Protein AF-A0A520IFB1-F1 (afdb_monomer)

Radius of gyration: 11.49 Å; Cα contacts (8 Å, |Δi|>4): 95; chains: 1; bounding box: 26×24×26 Å

Nearest PDB structures (foldseek):
  2v81-assembly1_A  TM=9.338E-01  e=1.092E-02  Escherichia coli
  4qcc-assembly1_A  TM=9.254E-01  e=1.092E-02  Escherichia coli
  9dne-assembly1_I  TM=7.362E-01  e=5.495E-02  synthetic construct
  8szz-assembly1_J  TM=7.291E-01  e=6.725E-02  Thermotoga maritima
  1ipa-assembly1_A  TM=6.473E-01  e=3.123E+00  Thermus thermophilus

Foldseek 3Di:
DDPVVLVVVQCVQPVDEAEPPPDALVCLVVVLVVVLVVRHAHYEYEPPYDCSVSSVVPPDPVNVVRHDYYYD

Structure (mmCIF, N/CA/C/O backbone):
data_AF-A0A520IFB1-F1
#
_entry.id   AF-A0A520IFB1-F1
#
loop_
_atom_site.group_PDB
_atom_site.id
_atom_site.type_symbol
_atom_site.label_atom_id
_atom_site.label_alt_id
_atom_site.label_comp_id
_atom_site.label_asym_id
_atom_site.label_entity_id
_atom_site.label_seq_id
_atom_site.pdbx_PDB_ins_code
_atom_site.Cartn_x
_atom_site.Cartn_y
_atom_site.Cartn_z
_atom_site.occupancy
_atom_site.B_iso_or_equiv
_atom_site.auth_seq_id
_atom_site.auth_comp_id
_atom_site.auth_asym_id
_atom_site.auth_atom_id
_atom_site.pdbx_PDB_model_num
ATOM 1 N N . MET A 1 1 ? -6.555 19.172 4.470 1.00 54.97 1 MET A N 1
ATOM 2 C CA . MET A 1 1 ? -6.190 18.042 5.353 1.00 54.97 1 MET A CA 1
ATOM 3 C C . MET A 1 1 ? -4.683 18.032 5.492 1.00 54.97 1 MET A C 1
ATOM 5 O O . MET A 1 1 ? -4.009 18.274 4.500 1.00 54.97 1 MET A O 1
ATOM 9 N N . THR A 1 2 ? -4.154 17.827 6.695 1.00 71.00 2 THR A N 1
ATOM 10 C CA . THR A 1 2 ? -2.714 17.598 6.875 1.00 71.00 2 THR A CA 1
ATOM 11 C C . THR A 1 2 ? -2.378 16.167 6.448 1.00 71.00 2 THR A C 1
ATOM 13 O O . THR A 1 2 ? -3.232 15.285 6.541 1.00 71.00 2 THR A O 1
ATOM 16 N N . ASN A 1 3 ? -1.138 15.910 6.021 1.00 74.69 3 ASN A N 1
ATOM 17 C CA . ASN A 1 3 ? -0.688 14.551 5.676 1.00 74.69 3 ASN A CA 1
ATOM 18 C C . ASN A 1 3 ? -0.865 13.565 6.844 1.00 74.69 3 ASN A C 1
ATOM 20 O O . ASN A 1 3 ? -1.106 12.385 6.625 1.00 74.69 3 ASN A O 1
ATOM 24 N N . ARG A 1 4 ? -0.809 14.060 8.087 1.00 80.25 4 ARG A N 1
ATOM 25 C CA . ARG A 1 4 ? -1.039 13.255 9.288 1.00 80.25 4 ARG A CA 1
ATOM 26 C C . ARG A 1 4 ? -2.490 12.803 9.443 1.00 80.25 4 ARG A C 1
ATOM 28 O O . ARG A 1 4 ? -2.717 11.635 9.710 1.00 80.25 4 ARG A O 1
ATOM 35 N N . GLN A 1 5 ? -3.455 13.696 9.217 1.00 83.56 5 GLN A N 1
ATOM 36 C CA . GLN A 1 5 ? -4.875 13.346 9.308 1.00 83.56 5 GLN A CA 1
ATOM 37 C C . GLN A 1 5 ? -5.239 12.242 8.306 1.00 83.56 5 GLN A C 1
ATOM 39 O O . GLN A 1 5 ? -5.900 11.275 8.659 1.00 83.56 5 GLN A O 1
ATOM 44 N N . ALA A 1 6 ? -4.754 12.366 7.067 1.00 80.56 6 ALA A N 1
ATOM 45 C CA . ALA A 1 6 ? -4.978 11.354 6.045 1.00 80.56 6 ALA A CA 1
ATOM 46 C C . ALA A 1 6 ? -4.350 10.003 6.434 1.00 80.56 6 ALA A C 1
ATOM 48 O O . ALA A 1 6 ? -4.952 8.961 6.176 1.00 80.56 6 ALA A O 1
ATOM 49 N N . PHE A 1 7 ? -3.171 10.019 7.074 1.00 84.81 7 PHE A N 1
ATOM 50 C CA . PHE A 1 7 ? -2.505 8.801 7.542 1.00 84.81 7 PHE A CA 1
ATOM 51 C C . PHE A 1 7 ? -3.315 8.125 8.640 1.00 84.81 7 PHE A C 1
ATOM 53 O O . PHE A 1 7 ? -3.581 6.931 8.539 1.00 84.81 7 PHE A O 1
ATOM 60 N N . ASP A 1 8 ? -3.752 8.888 9.640 1.00 87.94 8 ASP A N 1
ATOM 61 C CA . ASP A 1 8 ? -4.556 8.368 10.744 1.00 87.94 8 ASP A CA 1
ATOM 62 C C . ASP A 1 8 ? -5.870 7.750 10.213 1.00 87.94 8 ASP A C 1
ATOM 64 O O . ASP A 1 8 ? -6.229 6.635 10.597 1.00 87.94 8 ASP A O 1
ATOM 68 N N . ASP A 1 9 ? -6.534 8.401 9.248 1.00 88.00 9 ASP A N 1
ATOM 69 C CA . ASP A 1 9 ? -7.756 7.895 8.603 1.00 88.00 9 ASP A CA 1
ATOM 70 C C . ASP A 1 9 ? -7.510 6.624 7.767 1.00 88.00 9 ASP A C 1
ATOM 72 O O . ASP A 1 9 ? -8.345 5.714 7.733 1.00 88.00 9 ASP A O 1
ATOM 76 N N . ALA A 1 10 ? -6.381 6.552 7.057 1.00 86.19 10 ALA A N 1
ATOM 77 C CA . ALA A 1 10 ? -6.004 5.386 6.264 1.00 86.19 10 ALA A CA 1
ATOM 78 C C . ALA A 1 10 ? -5.623 4.200 7.161 1.00 86.19 10 ALA A C 1
ATOM 80 O O . ALA A 1 10 ? -6.077 3.081 6.912 1.00 86.19 10 ALA A O 1
ATOM 81 N N . PHE A 1 11 ? -4.860 4.454 8.224 1.00 88.25 11 PHE A N 1
ATOM 82 C CA . PHE A 1 11 ? -4.396 3.451 9.179 1.00 88.25 11 PHE A CA 1
ATOM 83 C C . PHE A 1 11 ? -5.549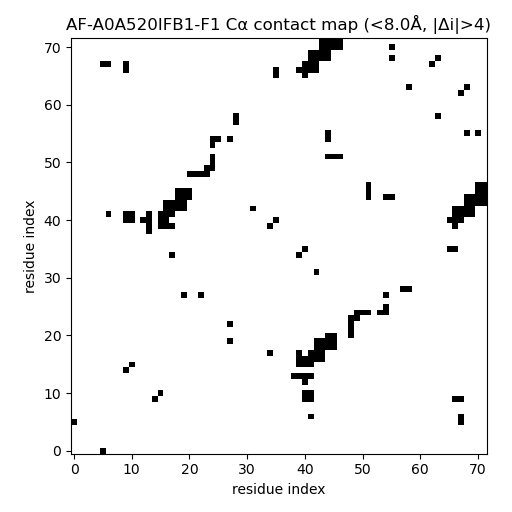 2.892 10.019 1.00 88.25 11 PHE A C 1
ATOM 85 O O . PHE A 1 11 ? -5.601 1.692 10.279 1.00 88.25 11 PHE A O 1
ATOM 92 N N . ALA A 1 12 ? -6.531 3.728 10.373 1.00 91.06 12 ALA A N 1
ATOM 93 C CA . ALA A 1 12 ? -7.754 3.280 11.037 1.00 91.06 12 ALA A CA 1
ATOM 94 C C . ALA A 1 12 ? -8.581 2.302 10.177 1.00 91.06 12 ALA A C 1
ATOM 96 O O . ALA A 1 12 ? -9.257 1.432 10.722 1.00 91.06 12 ALA A O 1
ATOM 97 N N . LYS A 1 13 ? -8.532 2.425 8.841 1.00 89.50 13 LYS A N 1
ATOM 98 C CA . LYS A 1 13 ? -9.230 1.520 7.906 1.00 89.50 13 LYS A CA 1
ATOM 99 C C . LYS A 1 13 ? -8.473 0.217 7.668 1.00 89.50 13 LYS A C 1
ATOM 101 O O . LYS A 1 13 ? -9.094 -0.837 7.575 1.00 89.50 13 LYS A O 1
ATOM 106 N N . CYS A 1 14 ? -7.153 0.299 7.533 1.00 90.44 14 CYS A N 1
ATOM 107 C CA . CYS A 1 14 ? -6.277 -0.849 7.349 1.00 90.44 14 CYS A CA 1
ATOM 108 C C . CYS A 1 14 ? -4.944 -0.552 8.051 1.00 90.44 14 CYS A C 1
ATOM 110 O O . CYS A 1 14 ? -4.158 0.245 7.533 1.00 90.44 14 CYS A O 1
ATOM 112 N N . PRO A 1 15 ? -4.665 -1.164 9.219 1.00 91.88 15 PRO A N 1
ATOM 113 C CA . PRO A 1 15 ? -3.459 -0.893 10.003 1.00 91.88 15 PRO A CA 1
ATOM 114 C C . PRO A 1 15 ? -2.230 -1.620 9.426 1.00 91.88 15 PRO A C 1
ATOM 116 O O . PRO A 1 15 ? -1.415 -2.178 10.158 1.00 91.88 15 PRO A O 1
ATOM 119 N N . LEU A 1 16 ? -2.122 -1.662 8.096 1.00 91.38 16 LEU A N 1
ATOM 120 C CA . LEU A 1 16 ? -1.055 -2.304 7.340 1.00 91.38 16 LEU A CA 1
ATOM 121 C C . LEU A 1 16 ? -0.509 -1.330 6.296 1.00 91.38 16 LEU A C 1
ATOM 123 O O . LEU A 1 16 ? -1.258 -0.594 5.654 1.00 91.38 16 LEU A O 1
ATOM 127 N N . ILE A 1 17 ? 0.807 -1.372 6.103 1.00 89.12 17 ILE A N 1
ATOM 128 C CA . ILE A 1 17 ? 1.519 -0.575 5.103 1.00 89.12 17 ILE A CA 1
ATOM 129 C C . ILE A 1 17 ? 2.140 -1.540 4.097 1.00 89.12 17 ILE A C 1
ATOM 131 O O . ILE A 1 17 ? 2.916 -2.420 4.475 1.00 89.12 17 ILE A O 1
ATOM 135 N N . ALA A 1 18 ? 1.794 -1.391 2.819 1.00 89.00 18 ALA A N 1
ATOM 136 C CA . ALA A 1 18 ? 2.379 -2.191 1.750 1.00 89.00 18 ALA A CA 1
ATOM 137 C C . ALA A 1 18 ? 3.644 -1.514 1.205 1.00 89.00 18 ALA A C 1
ATOM 139 O O . ALA A 1 18 ? 3.558 -0.481 0.545 1.00 89.00 18 ALA A O 1
ATOM 140 N N . ILE A 1 19 ? 4.811 -2.108 1.458 1.00 88.00 19 ILE A N 1
ATOM 141 C CA . ILE A 1 19 ? 6.104 -1.597 0.984 1.00 88.00 19 ILE A CA 1
ATOM 142 C C . ILE A 1 19 ? 6.472 -2.294 -0.329 1.00 88.00 19 ILE A C 1
ATOM 144 O O . I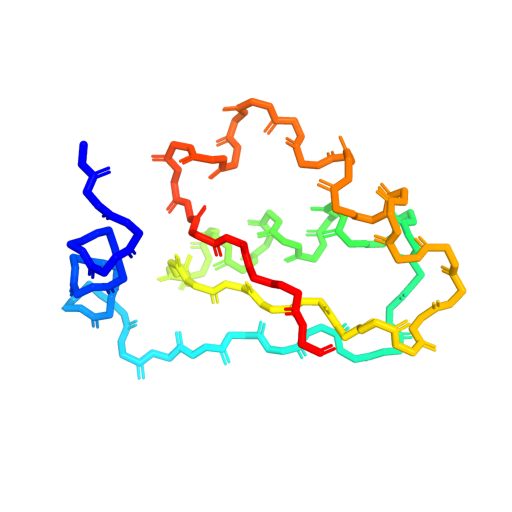LE A 1 19 ? 6.787 -3.486 -0.349 1.00 88.00 19 ILE A O 1
ATOM 148 N N . LEU A 1 20 ? 6.458 -1.548 -1.431 1.00 83.69 20 LEU A N 1
ATOM 149 C CA . LEU A 1 20 ? 6.719 -2.049 -2.779 1.00 83.69 20 LEU A CA 1
ATOM 150 C C . LEU A 1 20 ? 8.216 -2.001 -3.106 1.00 83.69 20 LEU A C 1
ATOM 152 O O . LEU A 1 20 ? 8.674 -1.189 -3.904 1.00 83.69 20 LEU A O 1
ATOM 156 N N . ARG A 1 21 ? 9.016 -2.855 -2.463 1.00 82.19 21 ARG A N 1
ATOM 157 C CA . ARG A 1 21 ? 10.468 -2.901 -2.695 1.00 82.19 21 ARG A CA 1
ATOM 158 C C . ARG A 1 21 ? 10.824 -3.734 -3.925 1.00 82.19 21 ARG A C 1
ATOM 160 O O . ARG A 1 21 ? 10.395 -4.876 -4.037 1.00 82.19 21 ARG A O 1
ATOM 167 N N . GLY A 1 22 ? 11.685 -3.191 -4.790 1.00 77.06 22 GLY A N 1
ATOM 168 C CA . GLY A 1 22 ? 12.233 -3.918 -5.943 1.00 77.06 22 GLY A CA 1
ATOM 169 C C . GLY A 1 22 ? 11.239 -4.135 -7.085 1.00 77.06 22 GLY A C 1
ATOM 170 O O . GLY A 1 22 ? 11.502 -4.954 -7.960 1.00 77.06 22 GLY A O 1
ATOM 171 N N . VAL A 1 23 ? 10.113 -3.419 -7.073 1.00 75.88 23 VAL A N 1
ATOM 172 C CA . VAL A 1 23 ? 9.150 -3.407 -8.179 1.00 75.88 23 VAL A CA 1
ATOM 173 C C . VAL A 1 23 ? 9.627 -2.453 -9.267 1.00 75.88 23 VAL A C 1
ATOM 175 O O . VAL A 1 23 ? 10.213 -1.405 -8.968 1.00 75.88 23 VAL A O 1
ATOM 178 N N . LYS A 1 24 ? 9.374 -2.797 -10.529 1.00 74.44 24 LYS A N 1
ATOM 179 C CA . LYS A 1 24 ? 9.664 -1.886 -11.635 1.00 74.44 24 LYS A CA 1
ATOM 180 C C . LYS A 1 24 ? 8.579 -0.806 -11.751 1.00 74.44 24 LYS A C 1
ATOM 182 O O . LYS A 1 24 ? 7.427 -1.085 -11.411 1.00 74.44 24 LYS A O 1
ATOM 187 N N . PRO A 1 25 ? 8.893 0.399 -12.262 1.00 70.81 25 PRO A N 1
ATOM 188 C CA . PRO A 1 25 ? 7.917 1.487 -12.391 1.00 70.81 25 PRO A CA 1
ATOM 189 C C . PRO A 1 25 ? 6.644 1.115 -13.172 1.00 70.81 25 PRO A C 1
ATOM 191 O O . PRO A 1 25 ? 5.563 1.610 -12.866 1.00 70.81 25 PRO A O 1
ATOM 194 N N . ASP A 1 26 ? 6.754 0.225 -14.158 1.00 75.19 26 ASP A N 1
ATOM 195 C CA . ASP A 1 26 ? 5.648 -0.315 -14.957 1.00 75.19 26 ASP A CA 1
ATOM 196 C C . ASP A 1 26 ? 4.778 -1.335 -14.199 1.00 75.19 26 ASP A C 1
ATOM 198 O O . ASP A 1 26 ? 3.599 -1.495 -14.508 1.00 75.19 26 ASP A O 1
ATOM 202 N N . GLU A 1 27 ? 5.318 -1.984 -13.166 1.00 78.56 27 GLU A N 1
ATOM 203 C CA . GLU A 1 27 ? 4.606 -2.966 -12.336 1.00 78.56 27 GLU A CA 1
ATOM 204 C C . GLU A 1 27 ? 3.904 -2.315 -11.132 1.00 78.56 27 GLU A C 1
ATOM 206 O O . GLU A 1 27 ? 2.898 -2.837 -10.644 1.00 78.56 27 GLU A O 1
ATOM 211 N N . VAL A 1 28 ? 4.397 -1.156 -10.669 1.00 78.12 28 VAL A N 1
ATOM 212 C CA . VAL A 1 28 ? 3.844 -0.397 -9.527 1.00 78.12 28 VAL A CA 1
ATOM 213 C C . VAL A 1 28 ? 2.348 -0.138 -9.698 1.00 78.12 28 VAL A C 1
ATOM 215 O O . VAL A 1 28 ? 1.584 -0.243 -8.733 1.00 78.12 28 VAL A O 1
ATOM 218 N N . GLU A 1 29 ? 1.905 0.175 -10.919 1.00 78.06 29 GLU A N 1
ATOM 219 C CA . GLU A 1 29 ? 0.496 0.452 -11.180 1.00 78.06 29 GLU A CA 1
ATOM 220 C C . GLU A 1 29 ? -0.383 -0.785 -10.962 1.00 78.06 29 GLU A C 1
ATOM 222 O O . GLU A 1 29 ? -1.348 -0.725 -10.196 1.00 78.06 29 GLU A O 1
ATOM 227 N N . ALA A 1 30 ? -0.027 -1.917 -11.567 1.00 83.88 30 ALA A N 1
ATOM 228 C CA . ALA A 1 30 ? -0.798 -3.150 -11.444 1.00 83.88 30 ALA A CA 1
ATOM 229 C C . ALA A 1 30 ? -0.806 -3.680 -10.000 1.00 83.88 30 ALA A C 1
ATOM 231 O O . ALA A 1 30 ? -1.855 -4.068 -9.479 1.00 83.88 30 ALA A O 1
ATOM 232 N N . ILE A 1 31 ? 0.349 -3.643 -9.326 1.00 85.50 31 ILE A N 1
ATOM 233 C CA . ILE A 1 31 ? 0.487 -4.099 -7.937 1.00 85.50 31 ILE A CA 1
ATOM 234 C C . ILE A 1 31 ? -0.307 -3.190 -6.993 1.00 85.50 31 ILE A C 1
ATOM 236 O O . ILE A 1 31 ? -1.038 -3.678 -6.130 1.00 85.50 31 ILE A O 1
ATOM 240 N N . GLY A 1 32 ? -0.218 -1.870 -7.173 1.00 84.06 32 GLY A N 1
ATOM 241 C CA . GLY A 1 32 ? -0.959 -0.917 -6.354 1.00 84.06 32 GLY A CA 1
ATOM 242 C C . GLY A 1 32 ? -2.476 -1.074 -6.485 1.00 84.06 32 GLY A C 1
ATOM 243 O O . GLY A 1 32 ? -3.179 -1.016 -5.479 1.00 84.06 32 GLY A O 1
ATOM 244 N N . ASP A 1 33 ? -2.989 -1.333 -7.691 1.00 84.25 33 ASP A N 1
ATOM 245 C CA . ASP A 1 33 ? -4.425 -1.551 -7.891 1.00 84.25 33 ASP A CA 1
ATOM 246 C C . ASP A 1 33 ? -4.901 -2.852 -7.232 1.00 84.25 33 ASP A C 1
ATOM 248 O O . ASP A 1 33 ? -5.935 -2.857 -6.558 1.00 84.25 33 ASP A O 1
ATOM 252 N N . ALA A 1 34 ? -4.123 -3.932 -7.346 1.00 88.31 34 ALA A N 1
ATOM 253 C CA . ALA A 1 34 ? -4.419 -5.196 -6.675 1.00 88.31 34 ALA A CA 1
ATOM 254 C C . ALA A 1 34 ? -4.462 -5.041 -5.144 1.00 88.31 34 ALA A C 1
ATOM 256 O O . ALA A 1 34 ? -5.379 -5.545 -4.495 1.00 88.31 34 ALA A O 1
ATOM 257 N N . LEU A 1 35 ? -3.520 -4.292 -4.565 1.00 88.12 35 LEU A N 1
ATOM 258 C CA . LEU A 1 35 ? -3.477 -4.023 -3.125 1.00 88.12 35 LEU A CA 1
ATOM 259 C C . LEU A 1 35 ? -4.673 -3.190 -2.655 1.00 88.12 35 LEU A C 1
ATOM 261 O O . LEU A 1 35 ? -5.268 -3.491 -1.622 1.00 88.12 35 LEU A O 1
ATOM 265 N N . ILE A 1 36 ? -5.081 -2.186 -3.429 1.00 85.75 36 ILE A N 1
ATOM 266 C CA . ILE A 1 36 ? -6.263 -1.379 -3.103 1.00 85.75 36 ILE A CA 1
ATOM 267 C C . ILE A 1 36 ? -7.536 -2.231 -3.162 1.00 85.75 36 ILE A C 1
ATOM 269 O O . ILE A 1 36 ? -8.411 -2.078 -2.311 1.00 85.75 36 ILE A O 1
ATOM 273 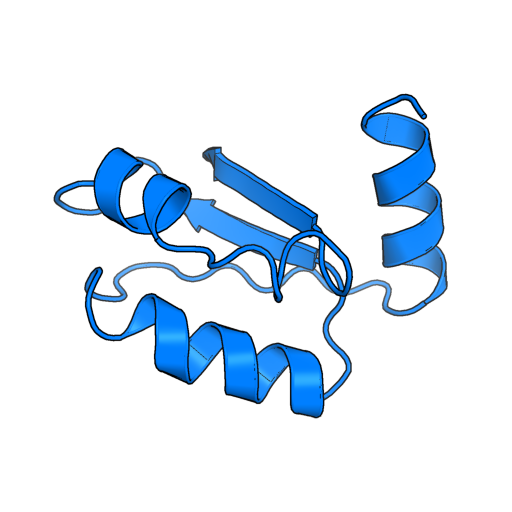N N . VAL A 1 37 ? -7.661 -3.134 -4.141 1.00 86.62 37 VAL A N 1
ATOM 274 C CA . VAL A 1 37 ? -8.778 -4.097 -4.203 1.00 86.62 37 VAL A CA 1
ATOM 275 C C . VAL A 1 37 ? -8.755 -5.050 -3.005 1.00 86.62 37 VAL A C 1
ATOM 277 O O . VAL A 1 37 ? -9.812 -5.375 -2.472 1.00 86.62 37 VAL A O 1
ATOM 280 N N . ALA A 1 38 ? -7.567 -5.436 -2.538 1.00 88.56 38 ALA A N 1
ATOM 281 C CA . ALA A 1 38 ? -7.388 -6.249 -1.337 1.00 88.56 38 ALA A CA 1
ATOM 282 C C . ALA A 1 38 ? -7.639 -5.487 -0.016 1.00 88.56 38 ALA A C 1
ATOM 284 O O . ALA A 1 38 ? -7.634 -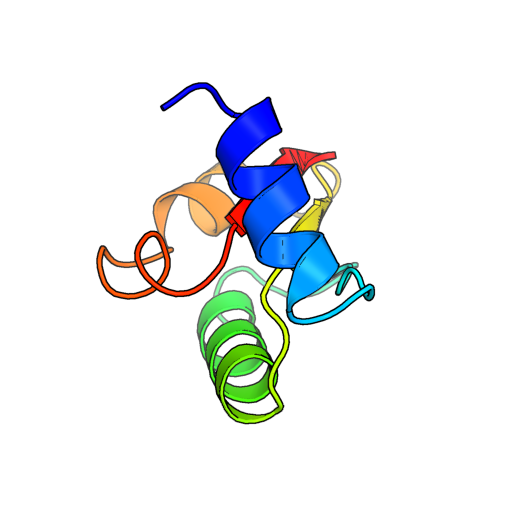6.105 1.045 1.00 88.56 38 ALA A O 1
ATOM 285 N N . GLY A 1 39 ? -7.882 -4.170 -0.062 1.00 87.25 39 GLY A N 1
ATOM 286 C CA . GLY A 1 39 ? -8.213 -3.351 1.108 1.00 87.25 39 GLY A CA 1
ATOM 287 C C . GLY A 1 39 ? -7.037 -2.590 1.728 1.00 87.25 39 GLY A C 1
ATOM 288 O O . GLY A 1 39 ? -7.192 -2.013 2.802 1.00 87.25 39 GLY A O 1
ATOM 289 N N . PHE A 1 40 ? -5.872 -2.548 1.077 1.00 89.06 40 PHE A N 1
ATOM 290 C CA . PHE A 1 40 ? -4.771 -1.692 1.518 1.00 89.06 40 PHE A CA 1
ATOM 291 C C . PHE A 1 40 ? -5.072 -0.221 1.226 1.00 89.06 40 PHE A C 1
ATOM 293 O O . PHE A 1 40 ? -5.494 0.154 0.131 1.00 89.06 40 PHE A O 1
ATOM 300 N N . THR A 1 41 ? -4.808 0.618 2.221 1.00 89.31 41 THR A N 1
ATOM 301 C CA . THR A 1 41 ? -5.047 2.068 2.184 1.00 89.31 41 THR A CA 1
ATOM 302 C C . THR A 1 41 ? -3.753 2.876 2.261 1.00 89.31 41 THR A C 1
ATOM 304 O O . THR A 1 41 ? -3.785 4.087 2.046 1.00 89.31 41 THR A O 1
ATOM 307 N N . ILE A 1 42 ? -2.617 2.226 2.537 1.00 89.25 42 ILE A N 1
ATOM 308 C CA . ILE A 1 42 ? -1.296 2.851 2.637 1.00 89.25 42 ILE A CA 1
ATOM 309 C C . ILE A 1 42 ? -0.291 2.025 1.831 1.00 89.25 42 ILE A C 1
ATOM 311 O O . ILE A 1 42 ? -0.124 0.825 2.067 1.00 89.25 42 ILE A O 1
ATOM 315 N N . LEU A 1 43 ? 0.381 2.682 0.888 1.00 85.62 43 LEU A N 1
ATOM 316 C CA . LEU A 1 43 ? 1.440 2.114 0.063 1.00 85.62 43 LEU A CA 1
ATOM 317 C C . LEU A 1 43 ? 2.705 2.973 0.176 1.00 85.62 43 LEU A C 1
ATOM 319 O O . LEU A 1 43 ? 2.642 4.202 0.205 1.00 85.62 43 LEU A O 1
ATOM 323 N N . GLU A 1 44 ? 3.858 2.321 0.201 1.00 84.44 44 GLU A N 1
ATOM 324 C CA . GLU A 1 44 ? 5.172 2.958 0.232 1.00 84.44 44 GLU A CA 1
ATOM 325 C C . GLU A 1 44 ? 6.013 2.462 -0.946 1.00 84.44 44 GLU A C 1
ATOM 327 O O . GLU A 1 44 ? 6.087 1.257 -1.200 1.00 84.44 44 GLU A O 1
ATOM 332 N N . VAL A 1 45 ? 6.663 3.385 -1.654 1.00 76.56 45 VAL A N 1
ATOM 333 C CA . VAL A 1 45 ? 7.641 3.066 -2.700 1.00 76.56 45 VAL A CA 1
ATOM 334 C C . VAL A 1 45 ? 9.017 3.558 -2.237 1.00 76.56 45 VAL A C 1
ATOM 336 O O . VAL A 1 45 ? 9.171 4.759 -2.002 1.00 76.56 45 VAL A O 1
ATOM 339 N N . PRO A 1 46 ? 10.023 2.674 -2.096 1.00 67.06 46 PRO A N 1
ATOM 340 C CA . PRO A 1 46 ? 11.343 3.071 -1.631 1.00 67.06 46 PRO A CA 1
ATOM 341 C C . PRO A 1 46 ? 12.093 3.886 -2.691 1.00 67.06 46 PRO A C 1
ATOM 343 O O . PRO A 1 46 ? 12.120 3.533 -3.872 1.00 67.06 46 PRO A O 1
ATOM 346 N N . MET A 1 47 ? 12.795 4.930 -2.256 1.00 63.28 47 MET A N 1
ATOM 347 C CA . MET A 1 47 ? 13.596 5.825 -3.097 1.00 63.28 47 MET A CA 1
ATOM 348 C C . MET A 1 47 ? 14.808 5.158 -3.762 1.00 63.28 47 MET A C 1
ATOM 350 O O . MET A 1 47 ? 15.407 5.742 -4.660 1.00 63.28 47 MET A O 1
ATOM 354 N N . ASN A 1 48 ? 15.168 3.943 -3.343 1.00 61.31 48 ASN A N 1
ATOM 355 C CA . ASN A 1 48 ? 16.249 3.160 -3.949 1.00 61.31 48 ASN A CA 1
ATOM 356 C C . ASN A 1 48 ? 15.838 2.431 -5.243 1.00 61.31 48 ASN A C 1
ATOM 358 O O . ASN A 1 48 ? 16.667 1.727 -5.820 1.00 61.31 48 ASN A O 1
ATOM 362 N N . SER A 1 49 ? 14.583 2.543 -5.697 1.00 55.97 49 SER A N 1
ATOM 363 C CA . SER A 1 49 ? 14.193 2.023 -7.014 1.00 55.97 49 SER A CA 1
ATOM 364 C C . SER A 1 49 ? 14.842 2.830 -8.148 1.00 55.97 49 SER A C 1
ATOM 366 O O . SER A 1 49 ? 15.041 4.035 -7.992 1.00 55.97 49 SER A O 1
ATOM 368 N N . PRO A 1 50 ? 15.146 2.208 -9.305 1.00 51.91 50 PRO A N 1
ATOM 369 C CA . PRO A 1 50 ? 15.443 2.961 -10.518 1.00 51.91 50 PRO A CA 1
ATOM 370 C C . PRO A 1 50 ? 14.213 3.818 -10.859 1.00 51.91 50 PRO A C 1
ATOM 372 O O . PRO A 1 50 ? 13.096 3.307 -10.912 1.00 51.91 50 PRO A O 1
ATOM 375 N 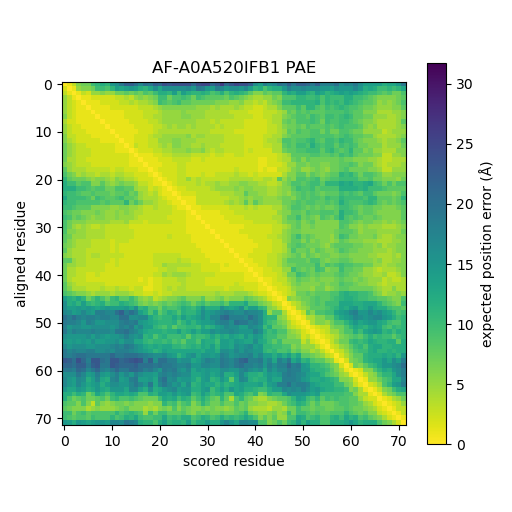N . ASP A 1 51 ? 14.412 5.127 -11.003 1.00 61.19 51 ASP A N 1
ATOM 376 C CA . ASP A 1 51 ? 13.373 6.118 -11.324 1.00 61.19 51 ASP A CA 1
ATOM 377 C C . ASP A 1 51 ? 12.216 6.215 -10.294 1.00 61.19 51 ASP A C 1
ATOM 379 O O . ASP A 1 51 ? 11.035 6.011 -10.607 1.00 6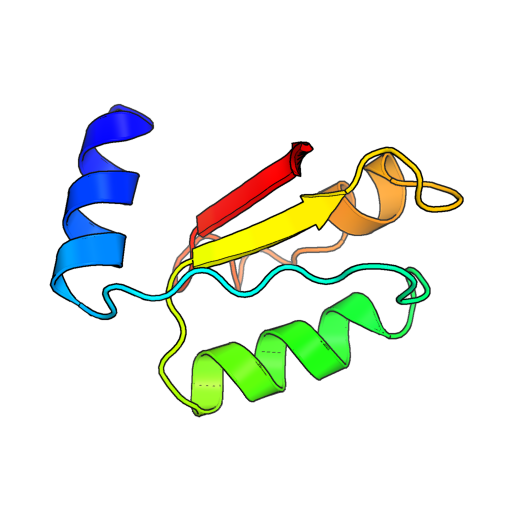1.19 51 ASP A O 1
ATOM 383 N N . PRO A 1 52 ? 12.519 6.581 -9.030 1.00 58.62 52 PRO A N 1
ATOM 384 C CA . PRO A 1 52 ? 11.525 6.637 -7.958 1.00 58.62 52 PRO A CA 1
ATOM 385 C C . PRO A 1 52 ? 10.488 7.737 -8.207 1.00 58.62 52 PRO A C 1
ATOM 387 O O . PRO A 1 52 ? 9.309 7.563 -7.914 1.00 58.62 52 PRO A O 1
ATOM 390 N N . LEU A 1 53 ? 10.902 8.851 -8.815 1.00 58.03 53 LEU A N 1
ATOM 391 C CA . LEU A 1 53 ? 10.012 9.959 -9.153 1.00 58.03 53 LEU A CA 1
ATOM 392 C C . LEU A 1 53 ? 8.999 9.581 -10.239 1.00 58.03 53 LEU A C 1
ATOM 394 O O . LEU A 1 53 ? 7.861 10.017 -10.147 1.00 58.03 53 LEU A O 1
ATOM 398 N N . ASP A 1 54 ? 9.360 8.735 -11.208 1.00 61.81 54 ASP A N 1
ATOM 399 C CA . ASP A 1 54 ? 8.418 8.208 -12.208 1.00 61.81 54 ASP A CA 1
ATOM 400 C C . ASP A 1 54 ? 7.381 7.287 -11.551 1.00 61.81 54 ASP A C 1
ATOM 402 O O . ASP A 1 54 ? 6.187 7.388 -11.824 1.00 61.81 54 ASP A O 1
ATOM 406 N N . SER A 1 55 ? 7.813 6.454 -10.602 1.00 55.97 55 SER A N 1
ATOM 407 C CA . SER A 1 55 ? 6.925 5.576 -9.824 1.00 55.97 55 SER A CA 1
ATOM 408 C C . SER A 1 55 ? 5.960 6.353 -8.910 1.00 55.97 55 SER A C 1
ATOM 410 O O . SER A 1 55 ? 4.838 5.907 -8.671 1.00 55.97 55 SER A O 1
ATOM 412 N N . ILE A 1 56 ? 6.373 7.531 -8.421 1.00 60.66 56 ILE A N 1
ATOM 413 C CA . ILE A 1 56 ? 5.568 8.437 -7.576 1.00 60.66 56 ILE A CA 1
ATOM 414 C C . ILE A 1 56 ? 4.753 9.445 -8.409 1.00 60.66 56 ILE A C 1
ATOM 416 O O . ILE A 1 56 ? 3.741 9.947 -7.924 1.00 60.66 56 ILE A O 1
ATOM 420 N N . ALA A 1 57 ? 5.147 9.740 -9.652 1.00 56.22 57 ALA A N 1
ATOM 421 C CA . ALA A 1 57 ? 4.428 10.635 -10.568 1.00 56.22 57 ALA A CA 1
ATOM 422 C C . ALA A 1 57 ? 3.339 9.916 -11.383 1.00 56.22 57 ALA A C 1
ATOM 424 O O . ALA A 1 57 ? 2.363 10.542 -11.799 1.00 56.22 57 ALA A O 1
ATOM 425 N N . ARG A 1 58 ? 3.458 8.594 -11.554 1.00 57.34 58 ARG A N 1
ATOM 426 C CA . ARG A 1 58 ? 2.464 7.729 -12.213 1.00 57.34 58 ARG A CA 1
ATOM 427 C C . ARG A 1 58 ? 1.237 7.269 -11.408 1.00 57.34 58 ARG A C 1
ATOM 429 O O . ARG A 1 58 ? 0.364 6.654 -12.020 1.00 57.34 58 ARG A O 1
ATOM 436 N N . PRO A 1 59 ? 1.028 7.557 -10.107 1.00 51.78 59 PRO A N 1
ATOM 437 C CA . PRO A 1 59 ? -0.255 7.311 -9.485 1.00 51.78 59 PRO A CA 1
ATOM 438 C C . PRO A 1 59 ? -1.251 8.331 -10.031 1.00 51.78 59 PRO A C 1
ATOM 440 O O . PRO A 1 59 ? -1.488 9.405 -9.483 1.00 51.78 59 PRO A O 1
ATOM 443 N N . SER A 1 60 ? -1.853 7.927 -11.146 1.00 47.69 60 SER A N 1
ATOM 444 C CA . SER A 1 60 ? -3.088 8.429 -11.709 1.00 47.69 60 SER A CA 1
ATOM 445 C C . SER A 1 60 ? -4.011 8.887 -10.585 1.00 47.69 60 SER A C 1
ATOM 447 O O . SER A 1 60 ? -4.241 8.149 -9.628 1.00 47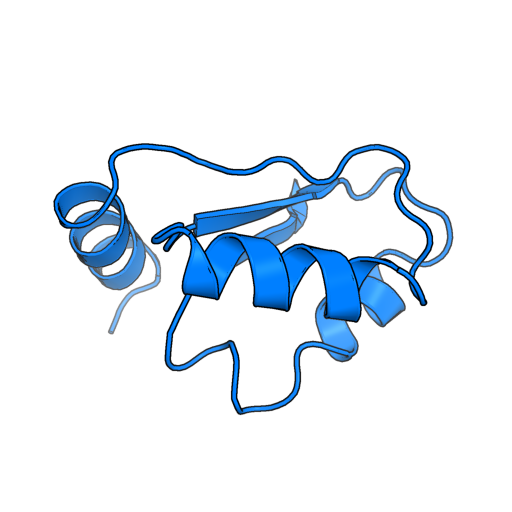.69 60 SER A O 1
ATOM 449 N N . ASN A 1 61 ? -4.585 10.075 -10.744 1.00 46.94 61 ASN A N 1
ATOM 450 C CA . ASN A 1 61 ? -5.590 10.751 -9.909 1.00 46.94 61 ASN A CA 1
ATOM 451 C C . ASN A 1 61 ? -6.646 9.833 -9.212 1.00 46.94 61 ASN A C 1
ATOM 453 O O . ASN A 1 61 ? -7.256 10.201 -8.211 1.00 46.94 61 ASN A O 1
ATOM 457 N N . ARG A 1 62 ? -6.847 8.605 -9.718 1.00 49.28 62 ARG A N 1
ATOM 458 C CA . ARG A 1 62 ? -7.630 7.503 -9.127 1.00 49.28 62 ARG A CA 1
ATOM 459 C C . ARG A 1 62 ? -7.102 6.946 -7.795 1.00 49.28 62 ARG A C 1
ATOM 461 O O . ARG A 1 62 ? -7.893 6.391 -7.038 1.00 49.28 62 ARG A O 1
ATOM 468 N N . ARG A 1 63 ? -5.795 7.033 -7.523 1.00 54.94 63 ARG A N 1
ATOM 469 C CA . ARG A 1 63 ? -5.140 6.401 -6.362 1.00 54.94 63 ARG A CA 1
ATOM 470 C C . ARG A 1 63 ? -5.086 7.316 -5.146 1.00 54.94 63 ARG A C 1
ATOM 472 O O . ARG A 1 63 ? -5.447 6.880 -4.060 1.00 54.94 63 ARG A O 1
ATOM 479 N N . ALA A 1 64 ? -4.776 8.596 -5.354 1.00 51.56 64 ALA A N 1
ATOM 480 C CA . ALA A 1 64 ? -4.724 9.615 -4.300 1.00 51.56 64 ALA A CA 1
ATOM 481 C C . ALA A 1 64 ? -6.048 9.779 -3.524 1.00 51.56 64 ALA A C 1
ATOM 483 O O . ALA A 1 64 ? -6.052 10.249 -2.391 1.00 51.56 64 ALA A O 1
ATOM 484 N N . SER A 1 65 ? -7.177 9.370 -4.114 1.00 52.25 65 SER A N 1
ATOM 485 C CA . SER A 1 65 ? -8.501 9.380 -3.479 1.00 52.25 65 SER A CA 1
ATOM 486 C C . SER A 1 65 ? -8.848 8.087 -2.717 1.00 52.25 65 SER A C 1
ATOM 488 O O . SER A 1 65 ? -9.828 8.074 -1.974 1.00 52.25 65 SER A O 1
ATOM 490 N N . ARG A 1 66 ? -8.068 7.003 -2.868 1.00 57.97 66 ARG A 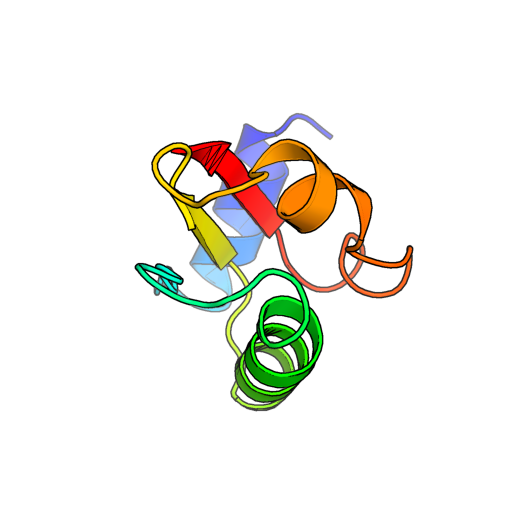N 1
ATOM 491 C CA . ARG A 1 66 ? -8.325 5.677 -2.260 1.00 57.97 66 ARG A CA 1
ATOM 492 C C . ARG A 1 66 ? -7.207 5.163 -1.360 1.00 57.97 66 ARG A C 1
ATOM 494 O O . ARG A 1 66 ? -7.497 4.365 -0.473 1.00 57.97 66 ARG A O 1
ATOM 501 N N . ALA A 1 67 ? -5.974 5.604 -1.571 1.00 61.91 67 ALA A N 1
ATOM 502 C CA . ALA A 1 67 ? -4.838 5.186 -0.776 1.00 61.91 67 ALA A CA 1
ATOM 503 C C . ALA A 1 67 ? -3.760 6.269 -0.719 1.00 61.91 67 ALA A C 1
ATOM 505 O O . ALA A 1 67 ? -3.557 7.033 -1.665 1.00 61.91 67 ALA A O 1
ATOM 506 N N . MET A 1 68 ? -3.063 6.316 0.409 1.00 70.12 68 MET A N 1
ATO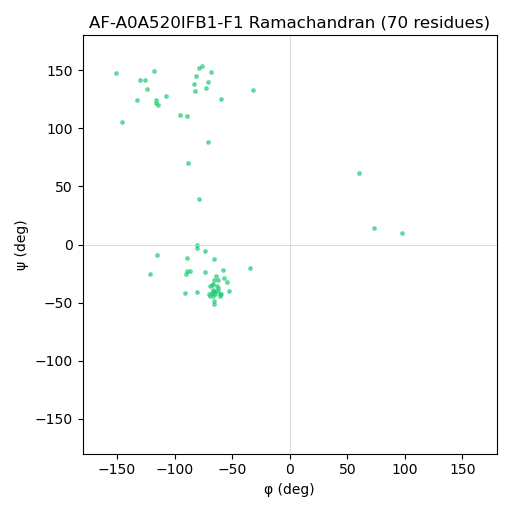M 507 C CA . MET A 1 68 ? -1.915 7.186 0.597 1.00 70.12 68 MET A CA 1
ATOM 508 C C . MET A 1 68 ? -0.662 6.550 0.021 1.00 70.12 68 MET A C 1
ATOM 510 O O . MET A 1 68 ? -0.427 5.358 0.209 1.00 70.12 68 MET A O 1
ATOM 514 N N . LEU A 1 69 ? 0.144 7.371 -0.647 1.00 71.50 69 LEU A N 1
ATOM 515 C CA . LEU A 1 69 ? 1.439 6.993 -1.192 1.00 71.50 69 LEU A CA 1
ATOM 516 C C . LEU A 1 69 ? 2.520 7.808 -0.495 1.00 71.50 69 LEU A C 1
ATOM 518 O O . LEU A 1 69 ? 2.455 9.037 -0.476 1.00 71.50 69 LEU A O 1
ATOM 522 N N . SER A 1 70 ? 3.491 7.111 0.082 1.00 65.50 70 SER A N 1
ATOM 523 C CA . SER A 1 70 ? 4.680 7.713 0.678 1.00 65.50 70 SER A CA 1
ATOM 524 C C . SER A 1 70 ? 5.931 7.232 -0.046 1.00 65.50 70 SER A C 1
ATOM 526 O O . SER A 1 70 ? 5.987 6.107 -0.541 1.00 65.50 70 SER A O 1
ATOM 528 N N . SER A 1 71 ? 6.942 8.088 -0.076 1.00 61.78 71 SER A N 1
ATOM 529 C CA . SER A 1 71 ? 8.296 7.753 -0.504 1.00 61.78 71 SER A CA 1
ATOM 530 C C . SER A 1 71 ? 9.206 7.705 0.718 1.00 61.78 71 SER A C 1
ATOM 532 O O . SER A 1 71 ? 9.197 8.653 1.508 1.00 61.78 71 SER A O 1
ATOM 534 N N . GLY A 1 72 ? 9.935 6.600 0.879 1.00 52.66 72 GLY A N 1
ATOM 535 C CA . GLY A 1 72 ? 10.853 6.327 1.992 1.00 52.66 72 GLY A CA 1
ATOM 536 C C . GLY A 1 72 ? 12.262 6.001 1.526 1.00 52.66 72 GLY A C 1
ATOM 537 O O . GLY A 1 72 ? 12.403 5.471 0.401 1.00 52.66 72 GLY A O 1
#

Sequence (72 aa):
MTNRQAFDDAFAKCPLIAILRGVKPDEVEAIGDALIVAGFTILEVPMNSPDPLDSIARPSNRRASRAMLSSG

Solvent-accessible surface area (backbone atoms only — not comparable to full-atom values): 4223 Å² total; per-residue (Å²): 132,55,77,63,57,55,47,53,58,27,37,75,74,25,85,53,74,48,72,53,73,90,58,52,58,83,48,47,59,61,54,51,52,52,38,45,74,74,54,42,18,33,38,33,42,44,61,85,38,82,60,39,64,59,48,67,67,62,62,52,81,76,39,75,80,63,31,50,80,47,77,88

Secondary structure (DSSP, 8-state):
--HHHHHHHHHHH----EE-TT--HHHHHHHHHHHHHTT--EEEE-TTSSSHHHHHH---TTSTTT-EEEE-

Mean predicted aligned error: 7.58 Å

pLDDT: mean 73.84, std 14.04, range [46.94, 91.88]